Protein AF-A0AAV2I981-F1 (afdb_monomer_lite)

Sequence (56 aa):
GHIQENSPAARCGRLHVGDRILAVNGVDTSNMHHKDVVSLIKDSGFSVALTIGHPP

Foldseek 3Di:
DDDDPPDPQVVVVPDDPQKDFQDKQPHGCPPPDPVVVVVSVVVCPPDIDTDIDDDD

Secondary structure (DSSP, 8-state):
--PPTTSHHHHHS---TT-EEEEETTEE-TTS-HHHHHHHHHHTTT---EEEEPP-

Structure (mmCIF, N/CA/C/O backbone):
data_AF-A0AAV2I981-F1
#
_entry.id   AF-A0AAV2I981-F1
#
loop_
_atom_site.group_PDB
_atom_site.id
_atom_site.type_symbol
_atom_site.label_atom_id
_atom_site.label_alt_id
_atom_site.label_comp_id
_atom_site.label_asym_id
_atom_site.label_entity_id
_atom_site.label_seq_id
_atom_site.pdbx_PDB_ins_code
_atom_site.Cartn_x
_atom_site.Cartn_y
_atom_site.Cartn_z
_atom_site.occupancy
_atom_site.B_iso_or_equiv
_atom_site.auth_seq_id
_atom_site.auth_comp_id
_atom_site.auth_asym_id
_atom_site.auth_atom_id
_atom_site.pdbx_PDB_model_num
ATOM 1 N N . GLY A 1 1 ? 4.201 5.050 -11.104 1.00 60.97 1 GLY A N 1
ATOM 2 C CA . GLY A 1 1 ? 4.956 4.353 -10.043 1.00 60.97 1 GLY A CA 1
ATOM 3 C C . GLY A 1 1 ? 5.853 3.324 -10.693 1.00 60.97 1 GLY A C 1
ATOM 4 O O . GLY A 1 1 ? 5.519 2.881 -11.781 1.00 60.97 1 GLY A O 1
ATOM 5 N N . HIS A 1 2 ? 6.986 2.989 -10.083 1.00 71.50 2 HIS A N 1
ATOM 6 C CA . HIS A 1 2 ? 7.871 1.926 -10.566 1.00 71.50 2 HIS A CA 1
ATOM 7 C C . HIS A 1 2 ? 7.821 0.758 -9.579 1.00 71.50 2 HIS A C 1
ATOM 9 O O . HIS A 1 2 ? 7.661 0.976 -8.378 1.00 71.50 2 HIS A O 1
ATOM 15 N N . ILE A 1 3 ? 7.936 -0.468 -10.082 1.00 79.19 3 ILE A N 1
ATOM 16 C CA . ILE A 1 3 ? 8.114 -1.648 -9.236 1.00 79.19 3 ILE A CA 1
ATOM 17 C C . ILE A 1 3 ? 9.615 -1.859 -9.101 1.00 79.19 3 ILE A C 1
ATOM 19 O O . ILE A 1 3 ? 10.317 -1.995 -10.098 1.00 79.19 3 ILE A O 1
ATOM 23 N N . GLN A 1 4 ? 10.112 -1.839 -7.869 1.00 80.44 4 GLN A N 1
ATOM 24 C CA . GLN A 1 4 ? 11.537 -1.982 -7.612 1.00 80.44 4 GLN A CA 1
ATOM 25 C C . GLN A 1 4 ? 11.961 -3.448 -7.766 1.00 80.44 4 GLN A C 1
ATOM 27 O O . GLN A 1 4 ? 11.318 -4.349 -7.218 1.00 80.44 4 GLN A O 1
ATOM 32 N N . GLU A 1 5 ? 13.042 -3.695 -8.501 1.00 77.94 5 GLU A N 1
ATOM 33 C CA . GLU A 1 5 ? 13.598 -5.036 -8.693 1.00 77.94 5 GLU A CA 1
ATOM 34 C C . GLU A 1 5 ? 13.993 -5.655 -7.340 1.00 77.94 5 GLU A C 1
ATOM 36 O O . GLU A 1 5 ? 14.458 -4.959 -6.438 1.00 77.94 5 GLU A O 1
ATOM 41 N N . ASN A 1 6 ? 13.748 -6.959 -7.165 1.00 83.00 6 ASN A N 1
ATOM 42 C CA . ASN A 1 6 ? 13.874 -7.694 -5.892 1.00 83.00 6 ASN A CA 1
ATOM 43 C C . ASN A 1 6 ? 12.936 -7.265 -4.744 1.00 83.00 6 ASN A C 1
ATOM 45 O O . ASN A 1 6 ? 13.017 -7.831 -3.650 1.00 83.00 6 ASN A O 1
ATOM 49 N N . SER A 1 7 ? 12.002 -6.335 -4.963 1.00 82.69 7 SER A N 1
ATOM 50 C CA . SER A 1 7 ? 10.983 -6.017 -3.955 1.00 82.69 7 SER A CA 1
ATOM 51 C C . SER A 1 7 ? 9.957 -7.152 -3.785 1.00 82.69 7 SER A C 1
ATOM 53 O O . SER A 1 7 ? 9.741 -7.940 -4.711 1.00 82.69 7 SER A O 1
ATOM 55 N N . PRO A 1 8 ? 9.255 -7.233 -2.636 1.00 80.50 8 PRO A N 1
ATOM 56 C CA . PRO A 1 8 ? 8.142 -8.169 -2.451 1.00 80.50 8 PRO A CA 1
ATOM 57 C C . PRO A 1 8 ? 7.065 -8.024 -3.532 1.00 80.50 8 PRO A C 1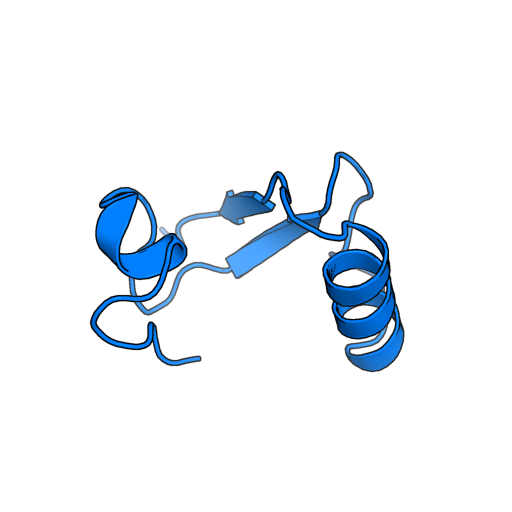
ATOM 59 O O . PRO A 1 8 ? 6.498 -9.017 -3.978 1.00 80.50 8 PRO A O 1
ATOM 62 N N . ALA A 1 9 ? 6.836 -6.793 -4.000 1.00 82.75 9 ALA A N 1
ATOM 63 C CA . ALA A 1 9 ? 5.919 -6.492 -5.092 1.00 82.75 9 ALA A CA 1
ATOM 64 C C . ALA A 1 9 ? 6.373 -7.119 -6.422 1.00 82.75 9 ALA A C 1
ATOM 66 O O . ALA A 1 9 ? 5.569 -7.774 -7.081 1.00 82.75 9 ALA A O 1
ATOM 67 N N . ALA A 1 10 ? 7.660 -6.997 -6.773 1.00 83.50 10 ALA A N 1
ATOM 68 C CA . ALA A 1 10 ? 8.225 -7.647 -7.958 1.00 83.50 10 ALA A CA 1
ATOM 69 C C . ALA A 1 10 ? 8.153 -9.178 -7.856 1.00 83.50 10 ALA A C 1
ATOM 71 O O . ALA A 1 10 ? 7.754 -9.854 -8.800 1.00 83.50 10 ALA A O 1
ATOM 72 N N . ARG A 1 11 ? 8.489 -9.731 -6.683 1.00 84.12 11 ARG A N 1
ATOM 73 C CA . ARG A 1 11 ? 8.469 -11.182 -6.424 1.00 84.12 11 ARG A CA 1
ATOM 74 C C . ARG A 1 11 ? 7.061 -11.774 -6.412 1.00 84.12 11 ARG A C 1
ATOM 76 O O . ARG A 1 11 ? 6.914 -12.964 -6.664 1.00 84.12 11 ARG A O 1
ATOM 83 N N . CYS A 1 12 ? 6.043 -10.966 -6.119 1.00 81.38 12 CYS A N 1
ATOM 84 C CA . CYS A 1 12 ? 4.647 -11.391 -6.165 1.00 81.38 12 CYS A CA 1
ATOM 85 C C . CYS A 1 12 ? 4.206 -11.741 -7.597 1.00 81.38 12 CYS A C 1
ATOM 87 O O . CYS A 1 12 ? 3.313 -12.566 -7.769 1.00 81.38 12 CYS A O 1
ATOM 89 N N . GLY A 1 13 ? 4.801 -11.117 -8.626 1.00 76.50 13 GLY A N 1
ATOM 90 C CA . GLY A 1 13 ? 4.506 -11.378 -10.045 1.00 76.50 13 GLY A CA 1
ATOM 91 C C . GLY A 1 13 ? 3.080 -11.024 -10.494 1.00 76.50 13 GLY A C 1
ATOM 92 O O . GLY A 1 13 ? 2.741 -11.183 -11.659 1.00 76.50 13 GLY A O 1
ATOM 93 N N . ARG A 1 14 ? 2.234 -10.558 -9.570 1.00 79.44 14 ARG A N 1
ATOM 94 C CA . ARG A 1 14 ? 0.852 -10.126 -9.817 1.00 79.44 14 ARG A CA 1
ATOM 95 C C . ARG A 1 14 ? 0.725 -8.622 -10.023 1.00 79.44 14 ARG A C 1
ATOM 97 O O . ARG A 1 14 ? -0.274 -8.182 -10.578 1.00 79.44 14 ARG A O 1
ATOM 104 N N . LEU A 1 15 ? 1.707 -7.864 -9.537 1.00 82.69 15 LEU A N 1
ATOM 105 C CA . LEU A 1 15 ? 1.733 -6.414 -9.630 1.00 82.69 15 LEU A CA 1
ATOM 106 C C . LEU A 1 15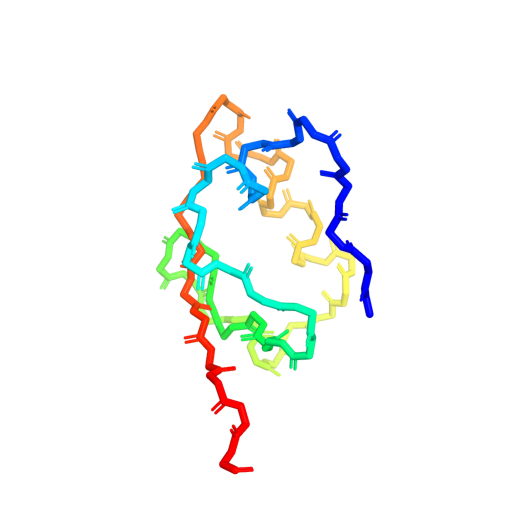 ? 2.466 -5.999 -10.905 1.00 82.69 15 LEU A C 1
ATOM 108 O O . LEU A 1 15 ? 3.612 -6.404 -11.109 1.00 82.69 15 LEU A O 1
ATOM 112 N N . HIS A 1 16 ? 1.833 -5.165 -11.719 1.00 81.50 16 HIS A N 1
ATOM 113 C CA . HIS A 1 16 ? 2.398 -4.632 -12.954 1.00 81.50 16 HIS A CA 1
ATOM 114 C C . HIS A 1 16 ? 2.561 -3.114 -12.885 1.00 81.50 16 HIS A C 1
ATOM 116 O O . HIS A 1 16 ? 1.884 -2.403 -12.142 1.00 81.50 16 HIS A O 1
ATOM 122 N N . VAL A 1 17 ? 3.502 -2.579 -13.663 1.00 81.94 17 VAL A N 1
ATOM 123 C CA . VAL A 1 17 ? 3.653 -1.126 -13.784 1.00 81.94 17 VAL A CA 1
ATOM 124 C C . VAL A 1 17 ? 2.405 -0.566 -14.467 1.00 81.94 17 VAL A C 1
ATOM 126 O O . VAL A 1 17 ? 2.091 -0.952 -15.585 1.00 81.94 17 VAL A O 1
ATOM 129 N N . GLY A 1 18 ? 1.714 0.355 -13.793 1.00 80.56 18 GLY A N 1
ATOM 130 C CA . GLY A 1 18 ? 0.437 0.920 -14.252 1.00 80.56 18 GLY A CA 1
ATOM 131 C C . GLY A 1 18 ? -0.745 0.542 -13.361 1.00 80.56 18 GLY A C 1
ATOM 132 O O . GLY A 1 18 ? -1.755 1.241 -13.359 1.00 80.56 18 GLY A O 1
ATOM 133 N N . ASP A 1 19 ? -0.575 -0.486 -12.534 1.00 86.00 19 ASP A N 1
ATOM 134 C CA . ASP A 1 19 ? -1.547 -0.877 -11.526 1.00 86.00 19 ASP A CA 1
ATOM 135 C C . ASP A 1 19 ? -1.818 0.227 -10.502 1.00 86.00 19 ASP A C 1
ATOM 137 O O . ASP A 1 19 ? -0.907 0.929 -10.037 1.00 86.00 19 ASP A O 1
ATOM 141 N N . ARG A 1 20 ? -3.087 0.346 -10.099 1.00 84.75 20 ARG A N 1
ATOM 142 C CA . ARG A 1 20 ? -3.519 1.310 -9.085 1.00 84.75 20 ARG A CA 1
ATOM 143 C C . ARG A 1 20 ? -3.817 0.609 -7.769 1.00 84.75 20 ARG A C 1
ATOM 145 O O . ARG A 1 20 ? -4.579 -0.350 -7.728 1.00 84.75 20 ARG A O 1
ATOM 152 N N . ILE A 1 21 ? -3.244 1.115 -6.680 1.00 86.88 21 ILE A N 1
ATOM 153 C CA . ILE A 1 21 ? -3.564 0.643 -5.329 1.00 86.88 21 ILE A CA 1
ATOM 154 C C . ILE A 1 21 ? -4.961 1.161 -4.968 1.00 86.88 21 ILE A C 1
ATOM 156 O O . ILE A 1 21 ? -5.181 2.372 -4.945 1.00 86.88 21 ILE A O 1
ATOM 160 N N . LEU A 1 22 ? -5.889 0.240 -4.720 1.00 89.06 22 LEU A N 1
ATOM 161 C CA . LEU A 1 22 ? -7.266 0.524 -4.311 1.00 89.06 22 LEU A CA 1
ATOM 162 C C . LEU A 1 22 ? -7.428 0.437 -2.792 1.00 89.06 22 LEU A C 1
ATOM 164 O O . LEU A 1 22 ? -8.160 1.230 -2.214 1.00 89.06 22 LEU A O 1
ATOM 168 N N . ALA A 1 23 ? -6.727 -0.496 -2.139 1.00 91.62 23 ALA A N 1
ATOM 169 C CA . ALA A 1 23 ? -6.779 -0.656 -0.689 1.00 91.62 23 ALA A CA 1
ATOM 170 C C . ALA A 1 23 ? -5.458 -1.176 -0.105 1.00 91.62 23 ALA A C 1
ATOM 172 O O . ALA A 1 23 ? -4.718 -1.908 -0.770 1.00 91.62 23 ALA A O 1
ATOM 173 N N . VAL A 1 24 ? -5.203 -0.856 1.166 1.00 91.25 24 VAL A N 1
ATOM 174 C CA . VAL A 1 24 ? -4.057 -1.320 1.967 1.00 91.25 24 VAL A CA 1
ATOM 175 C C . VAL A 1 24 ? -4.591 -1.964 3.245 1.00 91.25 24 VAL A C 1
ATOM 177 O O . VAL A 1 24 ? -5.317 -1.331 4.000 1.00 91.25 24 VAL A O 1
ATOM 180 N N . ASN A 1 25 ? -4.266 -3.233 3.489 1.00 89.56 25 ASN A N 1
ATOM 181 C CA . ASN A 1 25 ? -4.784 -4.055 4.594 1.00 89.56 25 ASN A CA 1
ATOM 182 C C . ASN A 1 25 ? -6.317 -4.050 4.721 1.00 89.56 25 ASN A C 1
ATOM 184 O O . ASN A 1 25 ? -6.857 -4.110 5.821 1.00 89.56 25 ASN A O 1
ATOM 188 N N . GLY A 1 26 ? -7.025 -3.960 3.592 1.00 89.38 26 GLY A N 1
ATOM 189 C CA . GLY A 1 26 ? -8.487 -3.868 3.567 1.00 89.38 26 GLY A CA 1
ATOM 190 C C . GLY A 1 26 ? -9.048 -2.464 3.828 1.00 89.38 26 GLY A C 1
ATOM 191 O O . GLY A 1 26 ? -10.262 -2.295 3.788 1.00 89.38 26 GLY A O 1
ATOM 192 N N . VAL A 1 27 ? -8.197 -1.456 4.045 1.00 91.19 27 VAL A N 1
ATOM 193 C CA . VAL A 1 27 ? -8.596 -0.043 4.126 1.00 91.19 27 VAL A CA 1
ATOM 194 C C . VAL A 1 27 ? -8.586 0.559 2.726 1.00 91.19 27 VAL A C 1
ATOM 196 O O . VAL A 1 27 ? -7.545 0.545 2.069 1.00 91.19 27 VAL A O 1
ATOM 199 N N . ASP A 1 28 ? -9.725 1.084 2.267 1.00 91.94 28 ASP A N 1
ATOM 200 C CA . ASP A 1 28 ? -9.812 1.769 0.973 1.00 91.94 28 ASP A CA 1
ATOM 201 C C . ASP A 1 28 ? -8.905 3.004 0.954 1.00 91.94 28 ASP A C 1
ATOM 203 O O . ASP A 1 28 ? -8.992 3.885 1.808 1.00 91.94 28 ASP A O 1
ATOM 207 N N . THR A 1 29 ? -8.029 3.056 -0.046 1.00 90.62 29 THR A N 1
ATOM 208 C CA . THR A 1 29 ? -7.081 4.152 -0.249 1.00 90.62 29 THR A CA 1
ATOM 209 C C . THR A 1 29 ? -7.494 5.089 -1.374 1.00 90.62 29 THR A C 1
ATOM 211 O O . THR A 1 29 ? -6.765 6.035 -1.670 1.00 90.62 29 THR A O 1
ATOM 214 N N . SER A 1 30 ? -8.648 4.856 -2.004 1.00 86.38 30 SER A N 1
ATOM 215 C CA . SER A 1 30 ? -9.120 5.616 -3.165 1.00 86.38 30 SER A CA 1
ATOM 216 C C . SER A 1 30 ? -9.341 7.093 -2.837 1.00 86.38 30 SER A C 1
ATOM 218 O O . SER A 1 30 ? -9.094 7.950 -3.684 1.00 86.38 30 SER A O 1
ATOM 220 N N . ASN A 1 31 ? -9.753 7.394 -1.600 1.00 88.19 31 ASN A N 1
ATOM 221 C CA . ASN A 1 31 ? -9.997 8.757 -1.117 1.00 88.19 31 ASN A CA 1
ATOM 222 C C . ASN A 1 31 ? -8.980 9.238 -0.060 1.00 88.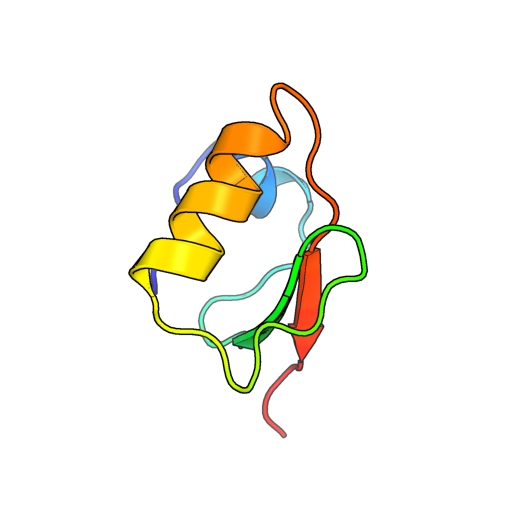19 31 ASN A C 1
ATOM 224 O O . ASN A 1 31 ? -9.219 10.232 0.624 1.00 88.19 31 ASN A O 1
ATOM 228 N N . MET A 1 32 ? -7.860 8.528 0.113 1.00 89.19 32 MET A N 1
ATOM 229 C CA . MET A 1 32 ? -6.826 8.879 1.093 1.00 89.19 32 MET A CA 1
ATOM 230 C C . MET A 1 32 ? -5.736 9.748 0.468 1.00 89.19 32 MET A C 1
ATOM 232 O O . MET A 1 32 ? -5.363 9.574 -0.695 1.00 89.19 32 MET A O 1
ATOM 236 N N . HIS A 1 33 ? -5.155 10.655 1.256 1.00 90.31 33 HIS A N 1
ATOM 237 C CA . HIS A 1 33 ? -3.960 11.349 0.799 1.00 90.31 33 HIS A CA 1
ATOM 238 C C . HIS A 1 33 ? -2.776 10.392 0.738 1.00 90.31 33 HIS A C 1
ATOM 240 O O . HIS A 1 33 ? -2.633 9.467 1.536 1.00 90.31 33 HIS A O 1
ATOM 246 N N . HIS A 1 34 ? -1.857 10.686 -0.181 1.00 85.38 34 HIS A N 1
ATOM 247 C CA . HIS A 1 34 ? -0.645 9.898 -0.376 1.00 85.38 34 HIS A CA 1
ATOM 248 C C . HIS A 1 34 ? 0.120 9.639 0.935 1.00 85.38 34 HIS A C 1
ATOM 250 O O . HIS A 1 34 ? 0.603 8.532 1.155 1.00 85.38 34 HIS A O 1
ATOM 256 N N . LYS A 1 35 ? 0.192 10.636 1.830 1.00 89.38 35 LYS A N 1
ATOM 257 C CA . LYS A 1 35 ? 0.848 10.485 3.137 1.00 89.38 35 LYS A CA 1
ATOM 258 C C . LYS A 1 35 ? 0.180 9.434 4.021 1.00 89.38 35 LYS A C 1
ATOM 260 O O . LYS A 1 35 ? 0.897 8.658 4.646 1.00 89.38 35 LYS A O 1
ATOM 265 N N . ASP A 1 36 ? -1.147 9.388 4.049 1.00 91.62 36 ASP A N 1
ATOM 266 C CA . ASP A 1 36 ? -1.891 8.452 4.895 1.00 91.62 36 ASP A CA 1
ATOM 267 C C . ASP A 1 36 ? -1.726 7.018 4.386 1.00 91.62 36 ASP A C 1
ATOM 269 O O . ASP A 1 36 ? -1.457 6.108 5.166 1.00 91.62 36 ASP A O 1
ATOM 273 N N . VAL A 1 37 ? -1.763 6.833 3.062 1.00 88.50 37 VAL A N 1
ATOM 274 C CA . VAL A 1 37 ? -1.487 5.541 2.412 1.00 88.50 37 VAL A CA 1
ATOM 275 C C . VAL A 1 37 ? -0.078 5.052 2.741 1.00 88.50 37 VAL A C 1
ATOM 277 O O . VAL A 1 37 ? 0.116 3.899 3.121 1.00 88.50 37 VAL A O 1
ATOM 280 N N . VAL A 1 38 ? 0.920 5.933 2.638 1.00 88.69 38 VAL A N 1
ATOM 281 C CA . VAL A 1 38 ? 2.304 5.599 2.999 1.00 88.69 38 VAL A CA 1
ATOM 282 C C . VAL A 1 38 ? 2.413 5.264 4.485 1.00 88.69 38 VAL A C 1
ATOM 284 O O . VAL A 1 38 ? 3.137 4.335 4.838 1.00 88.69 38 VAL A O 1
ATOM 287 N N . SER A 1 39 ? 1.695 5.979 5.354 1.00 91.00 39 SER A N 1
ATOM 288 C CA . SER A 1 39 ? 1.670 5.687 6.788 1.00 91.00 39 SER A CA 1
ATOM 289 C C . SER A 1 39 ? 1.070 4.312 7.077 1.00 91.00 39 SER A C 1
ATOM 291 O O . SER A 1 39 ? 1.676 3.556 7.824 1.00 91.00 39 SER A O 1
ATOM 293 N N . LEU A 1 40 ? -0.042 3.942 6.435 1.00 89.88 40 LEU A N 1
ATOM 294 C CA . LEU A 1 40 ? -0.653 2.609 6.547 1.00 89.88 40 LEU A CA 1
ATOM 295 C C . LEU A 1 40 ? 0.309 1.495 6.127 1.00 89.88 40 LEU A C 1
ATOM 297 O O . LEU A 1 40 ? 0.452 0.492 6.823 1.00 89.88 40 LEU A O 1
ATOM 301 N N . ILE A 1 41 ? 1.010 1.679 5.006 1.00 87.50 41 ILE A N 1
ATOM 302 C CA . ILE A 1 41 ? 2.002 0.704 4.534 1.00 87.50 41 ILE A CA 1
ATOM 303 C C . ILE A 1 41 ? 3.152 0.581 5.540 1.00 87.50 41 ILE A C 1
ATOM 305 O O . ILE A 1 41 ? 3.592 -0.528 5.830 1.00 87.50 41 ILE A O 1
ATOM 309 N N . LYS A 1 42 ? 3.630 1.701 6.097 1.00 88.31 42 LYS A N 1
ATOM 310 C CA . LYS A 1 42 ? 4.694 1.693 7.114 1.00 88.31 42 LYS A CA 1
ATOM 311 C C . LYS A 1 42 ? 4.250 1.039 8.423 1.00 88.31 42 LYS A C 1
ATOM 313 O O . LYS A 1 42 ? 5.040 0.318 9.023 1.00 88.31 42 LYS A O 1
ATOM 318 N N . ASP A 1 43 ? 3.010 1.271 8.838 1.00 89.94 43 ASP A N 1
ATOM 319 C CA . ASP A 1 43 ? 2.418 0.709 10.058 1.00 89.94 43 ASP A CA 1
ATOM 320 C C . ASP A 1 43 ? 2.199 -0.810 9.959 1.00 89.94 43 ASP A C 1
ATOM 322 O O . ASP A 1 43 ? 2.306 -1.530 10.945 1.00 89.94 43 ASP A O 1
ATOM 326 N N . SER A 1 44 ? 2.023 -1.325 8.737 1.00 86.12 44 SER A N 1
ATOM 327 C CA . SER A 1 44 ? 1.853 -2.761 8.453 1.00 86.12 44 SER A CA 1
ATOM 328 C C . SER A 1 44 ? 3.045 -3.634 8.891 1.00 86.12 44 SER A C 1
ATOM 330 O O . SER A 1 44 ? 2.936 -4.859 8.973 1.00 86.12 44 SER A O 1
ATOM 332 N N . GLY A 1 45 ? 4.209 -3.033 9.155 1.00 84.88 45 GLY A N 1
ATOM 333 C CA . GLY A 1 45 ? 5.403 -3.747 9.596 1.00 84.88 45 GLY A CA 1
ATOM 334 C C . GLY A 1 45 ? 5.973 -4.659 8.506 1.00 84.88 45 GLY A C 1
ATOM 335 O O . GLY A 1 45 ? 6.392 -4.193 7.449 1.00 84.88 45 GLY A O 1
ATOM 336 N N . PHE A 1 46 ? 6.035 -5.967 8.775 1.00 85.75 46 PHE A N 1
ATOM 337 C CA . PHE A 1 46 ? 6.692 -6.944 7.893 1.00 85.75 46 PHE A CA 1
ATOM 338 C C . PHE A 1 46 ? 5.787 -7.530 6.798 1.00 85.75 46 PHE A C 1
ATOM 340 O O . PHE A 1 46 ? 6.296 -8.180 5.884 1.00 85.75 46 PHE A O 1
ATOM 347 N N . SER A 1 47 ? 4.468 -7.335 6.875 1.00 86.19 47 SER A N 1
ATOM 348 C CA . SER A 1 47 ? 3.511 -7.887 5.911 1.00 86.19 47 SER A CA 1
ATOM 349 C C . SER A 1 47 ? 2.420 -6.874 5.606 1.00 86.19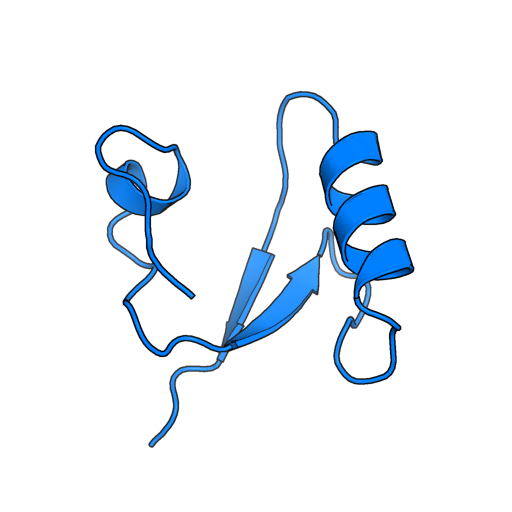 47 SER A C 1
ATOM 351 O O . SER A 1 47 ? 1.806 -6.339 6.520 1.00 86.19 47 SER A O 1
ATOM 353 N N . VAL A 1 48 ? 2.162 -6.630 4.322 1.00 87.62 48 VAL A N 1
ATOM 354 C CA . VAL A 1 48 ? 1.117 -5.712 3.859 1.00 87.62 48 VAL A CA 1
ATOM 355 C C . VAL A 1 48 ? 0.282 -6.388 2.780 1.00 87.62 48 VAL A C 1
ATOM 357 O O . VAL A 1 48 ? 0.819 -6.979 1.840 1.00 87.62 48 VAL A O 1
ATOM 360 N N . ALA A 1 49 ? -1.039 -6.300 2.902 1.00 89.00 49 ALA A N 1
ATOM 361 C CA . ALA A 1 49 ? -1.969 -6.757 1.879 1.00 89.00 49 ALA A CA 1
ATOM 362 C C . ALA A 1 49 ? -2.389 -5.568 1.012 1.00 89.00 49 ALA A C 1
ATOM 364 O O . ALA A 1 49 ? -2.967 -4.606 1.507 1.00 89.00 49 ALA A O 1
ATOM 365 N N . LEU A 1 50 ? -2.113 -5.625 -0.287 1.00 88.69 50 LEU A N 1
ATOM 366 C CA . LEU A 1 50 ? -2.488 -4.571 -1.228 1.00 88.69 50 LEU A CA 1
ATOM 367 C C . LEU A 1 50 ? -3.580 -5.090 -2.162 1.00 88.69 50 LEU A C 1
ATOM 369 O O . LEU A 1 50 ? -3.435 -6.160 -2.753 1.00 88.69 50 LEU A O 1
ATOM 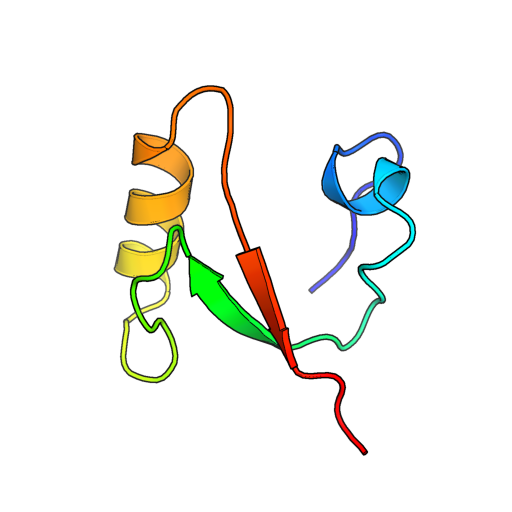373 N N . THR A 1 51 ? -4.660 -4.326 -2.304 1.00 89.81 51 THR A N 1
ATOM 374 C CA . THR A 1 51 ? -5.688 -4.571 -3.325 1.00 89.81 51 THR A CA 1
ATOM 375 C C . THR A 1 51 ? -5.405 -3.680 -4.516 1.00 89.81 51 THR A C 1
ATOM 377 O O . THR A 1 51 ? -5.231 -2.470 -4.361 1.00 89.81 51 THR A O 1
ATOM 380 N N . ILE A 1 52 ? -5.337 -4.287 -5.695 1.00 87.81 52 ILE A N 1
ATOM 381 C CA . ILE A 1 52 ? -4.842 -3.647 -6.905 1.00 87.81 52 ILE A CA 1
ATOM 382 C C . ILE A 1 52 ? -5.931 -3.662 -7.974 1.00 87.81 52 ILE A C 1
ATOM 384 O O . ILE A 1 52 ? -6.551 -4.699 -8.202 1.00 87.81 52 ILE A O 1
ATOM 388 N N . GLY A 1 53 ? -6.147 -2.529 -8.634 1.00 86.56 53 GLY A N 1
ATOM 389 C CA . GLY A 1 53 ? -6.971 -2.427 -9.831 1.00 86.56 53 GLY A CA 1
ATOM 390 C C . GLY A 1 53 ? -6.088 -2.350 -11.069 1.00 86.56 53 GLY A C 1
ATOM 391 O O . GLY A 1 53 ? -5.291 -1.415 -11.183 1.00 86.56 53 GLY A O 1
ATOM 392 N N . HIS A 1 54 ? -6.253 -3.305 -11.986 1.00 79.19 54 HIS A N 1
ATOM 393 C CA . HIS A 1 54 ? -5.715 -3.181 -13.340 1.00 79.19 54 HIS A CA 1
ATOM 394 C C . HIS A 1 54 ? -6.550 -2.145 -14.1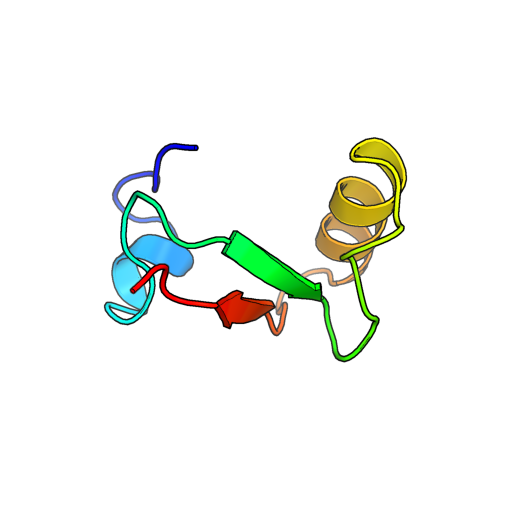07 1.00 79.19 54 HIS A C 1
ATOM 396 O O . HIS A 1 54 ? -7.783 -2.240 -14.089 1.00 79.19 54 HIS A O 1
ATOM 402 N N . PRO A 1 55 ? -5.928 -1.155 -14.766 1.00 66.69 55 PRO A N 1
ATOM 403 C CA . PRO A 1 55 ? -6.637 -0.356 -15.753 1.00 66.69 55 PRO A CA 1
ATOM 404 C C . PRO A 1 55 ? -7.075 -1.250 -16.937 1.00 66.69 55 PRO A C 1
ATOM 406 O O . PRO A 1 55 ? -6.363 -2.207 -17.253 1.00 66.69 55 PRO A O 1
ATOM 409 N N . PRO A 1 56 ? -8.249 -0.983 -17.542 1.00 68.50 56 PRO A N 1
ATOM 410 C CA . PRO A 1 56 ? -8.739 -1.699 -18.721 1.00 68.50 56 PRO A CA 1
ATOM 411 C C . PRO A 1 56 ? -7.894 -1.447 -19.975 1.00 68.50 56 PRO A C 1
ATOM 413 O O . PRO A 1 56 ? -7.221 -0.391 -20.044 1.00 68.50 56 PRO A O 1
#

InterPro domains:
  IPR001478 PDZ domain [PF00595] (2-52)
  IPR001478 PDZ domain [PS50106] (1-56)
  IPR001478 PDZ domain [SM00228] (1-56)
  IPR036034 PDZ superfamily [G3DSA:2.30.42.10] (1-56)
  IPR036034 PDZ superfamily [SSF50156] (2-54)

pLDDT: mean 84.71, std 6.39, range [60.97, 91.94]

Organism: Lymnaea stagnalis (NCBI:txid6523)

Radius of gyration: 11.15 Å; chains: 1; bounding box: 24×23×29 Å